Protein AF-A0A1M7AV73-F1 (afdb_monomer_lite)

Organism: NCBI:txid1005926

InterPro domains:
  IPR006530 YD repeat [TIGR01643] (2-37)
  IPR031325 RHS repeat [PF05593] (8-37)

Sequence (49 aa):
TYDPLVGVTSVTDPKGNVTYYGYDAYKRLEFVKDADGYLVQEYKYNYKD

Radius of gyration: 12.24 Å; chains: 1; bounding box: 35×24×30 Å

pLDDT: mean 93.99, std 5.75, range [65.44, 98.25]

Secondary structure (DSSP, 8-state):
-EETTTEE-EEE-TTS-EEEEEE-TTS-EEEEE-TT--EEEE---PPP-

Structure (mmCIF, N/CA/C/O backbone):
data_AF-A0A1M7AV73-F1
#
_entry.id   AF-A0A1M7AV73-F1
#
loop_
_atom_site.group_PDB
_atom_site.id
_atom_site.type_symbol
_atom_site.label_atom_id
_atom_site.label_alt_id
_atom_site.label_comp_id
_atom_site.label_asym_id
_atom_site.label_entity_id
_atom_site.label_seq_id
_atom_site.pdbx_PDB_ins_code
_atom_site.Cartn_x
_atom_site.Cartn_y
_atom_site.Cartn_z
_atom_site.occupancy
_atom_site.B_iso_or_equiv
_atom_site.auth_seq_id
_atom_site.auth_comp_id
_atom_site.auth_asym_id
_atom_site.auth_atom_id
_atom_site.pdbx_PDB_model_num
ATOM 1 N N . THR A 1 1 ? -5.017 -6.524 3.384 1.00 90.62 1 THR A N 1
ATOM 2 C CA . THR A 1 1 ? -5.232 -7.534 2.338 1.00 90.62 1 THR A CA 1
ATOM 3 C C . THR A 1 1 ? -3.897 -7.964 1.754 1.00 90.62 1 THR A C 1
ATOM 5 O O . THR A 1 1 ? -2.876 -7.369 2.090 1.00 90.62 1 THR A O 1
ATOM 8 N N . TYR A 1 2 ? -3.884 -9.039 0.965 1.00 93.50 2 TYR A N 1
ATOM 9 C CA . TYR A 1 2 ? -2.669 -9.640 0.414 1.00 93.50 2 TYR A CA 1
ATOM 10 C C . TYR A 1 2 ? -2.882 -9.983 -1.060 1.00 93.50 2 TYR A C 1
ATOM 12 O O . TYR A 1 2 ? -3.902 -10.578 -1.408 1.00 93.50 2 TYR A O 1
ATOM 20 N N . ASP A 1 3 ? -1.914 -9.626 -1.893 1.00 91.62 3 ASP A N 1
ATOM 21 C CA . ASP A 1 3 ? -1.814 -10.019 -3.292 1.00 91.62 3 ASP A CA 1
ATOM 22 C C . ASP A 1 3 ? -0.661 -11.032 -3.435 1.00 91.62 3 ASP A C 1
ATOM 24 O O . ASP A 1 3 ? 0.494 -10.683 -3.173 1.00 91.62 3 ASP A O 1
ATOM 28 N N . PRO A 1 4 ? -0.933 -12.278 -3.867 1.00 93.19 4 PRO A N 1
ATOM 29 C CA . PRO A 1 4 ? 0.085 -13.317 -4.027 1.00 93.19 4 PRO A CA 1
ATOM 30 C C . PRO A 1 4 ? 1.261 -12.961 -4.936 1.00 93.19 4 PRO A C 1
ATOM 32 O O . PRO A 1 4 ? 2.334 -13.548 -4.803 1.00 93.19 4 PRO A O 1
ATOM 35 N N . LEU A 1 5 ? 1.081 -12.035 -5.878 1.00 92.12 5 LEU A N 1
ATOM 36 C CA . LEU A 1 5 ? 2.124 -11.671 -6.828 1.00 92.12 5 LEU A CA 1
ATOM 37 C C . LEU A 1 5 ? 3.105 -10.642 -6.272 1.00 92.12 5 LEU A C 1
ATOM 39 O O . LEU A 1 5 ? 4.204 -10.549 -6.826 1.00 92.12 5 LEU A O 1
ATOM 43 N N . VAL A 1 6 ? 2.732 -9.889 -5.230 1.00 92.69 6 VAL A N 1
ATOM 44 C CA . VAL A 1 6 ? 3.548 -8.796 -4.668 1.00 92.69 6 VAL A CA 1
ATOM 45 C C . VAL A 1 6 ? 3.730 -8.879 -3.155 1.00 92.69 6 VAL A C 1
ATOM 47 O O . VAL A 1 6 ? 4.846 -8.708 -2.673 1.00 92.69 6 VAL A O 1
ATOM 50 N N . GLY A 1 7 ? 2.675 -9.165 -2.394 1.00 93.25 7 GLY A N 1
ATOM 51 C CA . GLY A 1 7 ? 2.708 -9.173 -0.939 1.00 93.25 7 GLY A CA 1
ATOM 52 C C . GLY A 1 7 ? 1.513 -8.477 -0.290 1.00 93.25 7 GLY A C 1
ATOM 53 O O . GLY A 1 7 ? 0.392 -8.484 -0.792 1.00 93.25 7 GLY A O 1
ATOM 54 N N . VAL A 1 8 ? 1.746 -7.896 0.884 1.00 96.25 8 VAL A N 1
ATOM 55 C CA . VAL A 1 8 ? 0.710 -7.254 1.704 1.00 96.25 8 VAL A CA 1
ATOM 56 C C . VAL A 1 8 ? 0.315 -5.905 1.110 1.00 96.25 8 VAL A C 1
ATOM 58 O O . VAL A 1 8 ? 1.105 -4.979 1.094 1.00 96.25 8 VAL A O 1
ATOM 61 N N . THR A 1 9 ? -0.935 -5.743 0.695 1.00 96.94 9 THR A N 1
ATOM 62 C CA . THR A 1 9 ? -1.437 -4.493 0.097 1.00 96.94 9 THR A CA 1
ATOM 63 C C . THR A 1 9 ? -2.140 -3.588 1.106 1.00 96.94 9 THR A C 1
ATOM 65 O O . THR A 1 9 ? -2.236 -2.378 0.907 1.00 96.94 9 THR A O 1
ATOM 68 N N . SER A 1 10 ? -2.626 -4.151 2.216 1.00 96.88 10 SER A N 1
ATOM 69 C CA . SER A 1 10 ? -3.107 -3.359 3.351 1.00 96.88 10 SER A CA 1
ATOM 70 C C . SER A 1 10 ? -3.027 -4.117 4.671 1.00 96.88 10 SER A C 1
ATOM 72 O O . SER A 1 10 ? -3.061 -5.349 4.697 1.00 96.88 10 SER A O 1
ATOM 74 N N . VAL A 1 11 ? -2.965 -3.392 5.778 1.00 97.50 11 VAL A N 1
ATOM 75 C CA . VAL A 1 11 ? -3.043 -3.950 7.131 1.00 97.50 11 VAL A CA 1
ATOM 76 C C . VAL A 1 11 ? -4.049 -3.133 7.918 1.00 97.50 11 VAL A C 1
ATOM 78 O O . VAL A 1 11 ? -4.028 -1.909 7.852 1.00 97.50 11 VAL A O 1
ATOM 81 N N . THR A 1 12 ? -4.923 -3.812 8.652 1.00 97.06 12 THR A N 1
ATOM 82 C CA . THR A 1 12 ? -5.823 -3.174 9.613 1.00 97.06 12 THR A CA 1
ATOM 83 C C . THR A 1 12 ? -5.287 -3.442 11.009 1.00 97.06 12 THR A C 1
ATOM 85 O O . THR A 1 12 ? -5.068 -4.601 11.369 1.00 97.06 12 THR A O 1
ATOM 88 N N . ASP A 1 13 ? -5.029 -2.388 11.777 1.00 93.94 13 ASP A N 1
ATOM 89 C CA . ASP A 1 13 ? -4.592 -2.518 13.165 1.00 93.94 13 ASP A CA 1
ATOM 90 C C . ASP A 1 13 ? -5.766 -2.936 14.087 1.00 93.94 13 ASP A C 1
ATOM 92 O O . ASP A 1 13 ? -6.935 -2.850 13.697 1.00 93.94 13 ASP A O 1
ATOM 96 N N . PRO A 1 14 ? -5.506 -3.372 15.335 1.00 96.44 14 P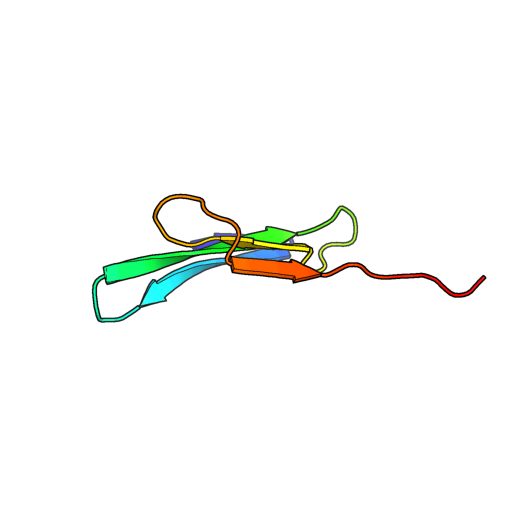RO A N 1
ATOM 97 C CA . PRO A 1 14 ? -6.575 -3.716 16.279 1.00 96.44 14 PRO A CA 1
ATOM 98 C C . PRO A 1 14 ?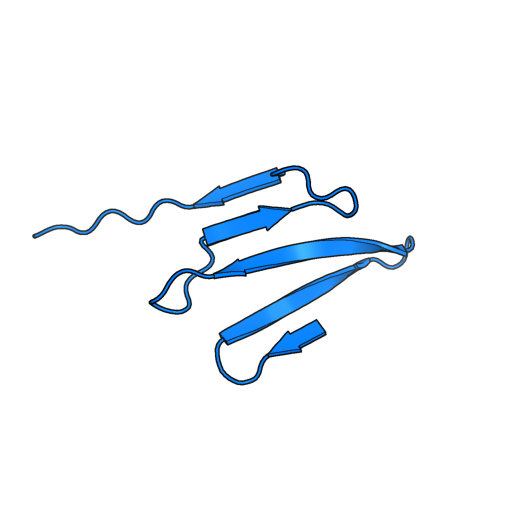 -7.502 -2.551 16.661 1.00 96.44 14 PRO A C 1
ATOM 100 O O . PRO A 1 14 ? -8.552 -2.784 17.255 1.00 96.44 14 PRO A O 1
ATOM 103 N N . LYS A 1 15 ? -7.116 -1.303 16.367 1.00 95.12 15 LYS A N 1
ATOM 104 C CA . LYS A 1 15 ? -7.934 -0.105 16.594 1.00 95.12 15 LYS A CA 1
ATOM 105 C C . LYS A 1 15 ? -8.848 0.206 15.399 1.00 95.12 15 LYS A C 1
ATOM 107 O O . LYS A 1 15 ? -9.688 1.092 15.514 1.00 95.12 15 LYS A O 1
ATOM 112 N N . GLY A 1 16 ? -8.715 -0.528 14.291 1.00 94.56 16 GLY A N 1
ATOM 113 C CA . GLY A 1 16 ? -9.501 -0.370 13.070 1.00 94.56 16 GLY A CA 1
ATOM 114 C C . GLY A 1 16 ? -8.880 0.560 12.025 1.00 94.56 16 GLY A C 1
ATOM 115 O O . GLY A 1 16 ? -9.496 0.772 10.982 1.00 94.56 16 GLY A O 1
ATOM 116 N N . ASN A 1 17 ? -7.677 1.093 12.252 1.00 95.06 17 ASN A N 1
ATOM 117 C CA . ASN A 1 17 ? -7.010 1.938 11.263 1.00 95.06 17 ASN A CA 1
ATOM 118 C C . ASN A 1 17 ? -6.434 1.072 10.147 1.00 95.06 17 ASN A C 1
ATOM 120 O O . ASN A 1 17 ? -5.793 0.051 10.410 1.00 95.06 17 ASN A O 1
ATOM 124 N N . VAL A 1 18 ? -6.640 1.494 8.901 1.00 97.44 18 VAL A N 1
ATOM 125 C CA . VAL A 1 18 ? -6.117 0.799 7.725 1.00 97.44 18 VAL A CA 1
ATOM 126 C C . VAL A 1 18 ? -4.893 1.531 7.201 1.00 97.44 18 VAL A C 1
ATOM 128 O O . VAL A 1 18 ? -4.934 2.731 6.965 1.00 97.44 18 VAL A O 1
ATOM 131 N N . THR A 1 19 ? -3.825 0.784 6.970 1.00 97.88 19 THR A N 1
ATOM 132 C CA . THR A 1 19 ? -2.625 1.254 6.282 1.00 97.88 19 THR A CA 1
ATOM 133 C C . THR A 1 19 ? -2.539 0.563 4.933 1.00 97.88 19 THR A C 1
ATOM 135 O O . THR A 1 19 ? -2.695 -0.659 4.853 1.00 97.88 19 THR A O 1
ATOM 138 N N . TYR A 1 20 ? -2.271 1.325 3.878 1.00 98.06 20 TYR A N 1
ATOM 139 C CA . TYR A 1 20 ? -2.121 0.822 2.516 1.00 98.06 20 TYR A CA 1
ATOM 140 C C . TYR A 1 20 ? -0.662 0.846 2.081 1.00 98.06 20 TYR A C 1
ATOM 142 O O . TYR A 1 20 ? 0.066 1.795 2.369 1.00 98.06 20 TYR A O 1
ATOM 150 N N . TYR A 1 21 ? -0.261 -0.183 1.341 1.00 97.94 21 TYR A N 1
ATOM 151 C CA . TYR A 1 21 ? 1.096 -0.354 0.834 1.00 97.94 21 TYR A CA 1
ATOM 152 C C . TYR A 1 21 ? 1.054 -0.399 -0.691 1.00 97.94 21 TYR A C 1
ATOM 154 O O . TYR A 1 21 ? 0.312 -1.189 -1.278 1.00 97.94 21 TYR A O 1
ATOM 162 N N . GLY A 1 22 ? 1.829 0.478 -1.324 1.00 96.69 22 GLY A N 1
ATOM 163 C CA . GLY A 1 22 ? 2.001 0.543 -2.770 1.00 96.69 22 GLY A CA 1
ATOM 164 C C . GLY A 1 22 ? 3.357 0.003 -3.186 1.00 96.69 22 GLY A C 1
ATOM 165 O O . GLY A 1 22 ? 4.341 0.183 -2.469 1.00 96.69 22 GLY A O 1
ATOM 166 N N . TYR A 1 23 ? 3.406 -0.648 -4.343 1.00 96.38 23 TYR A N 1
ATOM 167 C CA . TYR A 1 23 ? 4.608 -1.293 -4.853 1.00 96.38 23 TYR A CA 1
ATOM 168 C C . TYR A 1 23 ? 4.949 -0.796 -6.254 1.00 96.38 23 TYR A C 1
ATOM 170 O O . TYR A 1 23 ? 4.053 -0.584 -7.071 1.00 96.38 23 TYR A O 1
ATOM 178 N N . ASP A 1 24 ? 6.246 -0.675 -6.532 1.00 93.81 24 ASP A N 1
ATOM 179 C CA . ASP A 1 24 ? 6.756 -0.325 -7.853 1.00 93.81 24 ASP A CA 1
ATOM 180 C C . ASP A 1 24 ? 6.666 -1.507 -8.842 1.00 93.81 24 ASP A C 1
ATOM 182 O O . ASP A 1 24 ? 6.314 -2.638 -8.492 1.00 93.81 24 ASP A O 1
ATOM 186 N N . ALA A 1 25 ? 7.035 -1.268 -10.104 1.00 92.69 25 ALA A N 1
ATOM 187 C CA . ALA A 1 25 ? 7.028 -2.292 -11.156 1.00 92.69 25 ALA A CA 1
ATOM 188 C C . ALA A 1 25 ? 7.943 -3.502 -10.866 1.00 92.69 25 ALA A C 1
ATOM 190 O O . ALA A 1 25 ? 7.769 -4.569 -11.455 1.00 92.69 25 ALA A O 1
ATOM 191 N N . TYR A 1 26 ? 8.899 -3.353 -9.948 1.00 92.88 26 TYR A N 1
ATOM 192 C CA . TYR A 1 26 ? 9.810 -4.405 -9.503 1.00 92.88 26 TYR A CA 1
ATOM 193 C C . TYR A 1 26 ? 9.319 -5.096 -8.225 1.00 92.88 26 TYR A C 1
ATOM 195 O O . TYR A 1 26 ? 10.057 -5.890 -7.639 1.00 92.88 26 TYR A O 1
ATOM 203 N N . LYS A 1 27 ? 8.070 -4.835 -7.812 1.00 93.94 27 LYS A N 1
ATOM 204 C CA . LYS A 1 27 ? 7.419 -5.415 -6.630 1.00 93.94 27 LYS A CA 1
ATOM 205 C C . LYS A 1 27 ? 8.097 -5.022 -5.315 1.00 93.94 27 LYS A C 1
ATOM 207 O O . LYS A 1 27 ? 8.069 -5.777 -4.345 1.00 93.94 27 LYS A O 1
ATOM 212 N N . ARG A 1 28 ? 8.720 -3.846 -5.268 1.00 94.44 28 ARG A N 1
ATOM 213 C CA . ARG A 1 28 ? 9.335 -3.284 -4.057 1.00 94.44 28 ARG A CA 1
ATOM 214 C C . ARG A 1 28 ? 8.431 -2.211 -3.477 1.00 94.44 28 ARG A C 1
ATOM 216 O O . ARG A 1 28 ? 7.699 -1.567 -4.218 1.00 94.44 28 ARG A O 1
ATOM 223 N N . LEU A 1 29 ? 8.469 -2.031 -2.159 1.00 96.19 29 LEU A N 1
ATOM 224 C CA . LEU A 1 29 ? 7.621 -1.060 -1.470 1.00 96.19 29 LEU A CA 1
ATOM 225 C C . LEU A 1 29 ? 7.961 0.359 -1.936 1.00 96.19 29 LEU A C 1
ATOM 227 O O . LEU A 1 29 ? 9.067 0.823 -1.710 1.00 96.19 29 LEU A O 1
ATOM 231 N N . GLU A 1 30 ? 7.014 1.041 -2.562 1.00 96.94 30 GLU A N 1
ATOM 232 C CA . GLU A 1 30 ? 7.189 2.393 -3.098 1.00 96.94 30 GLU A CA 1
AT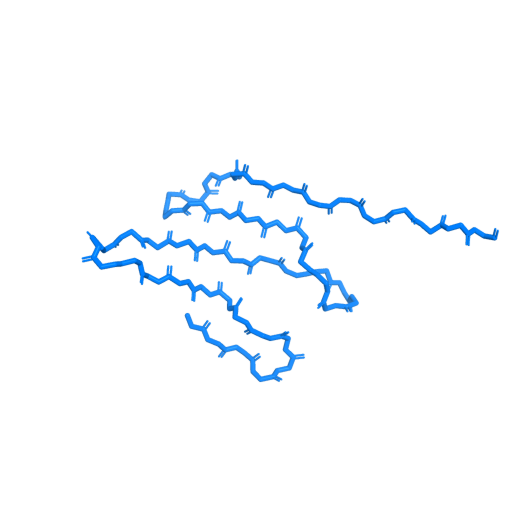OM 233 C C . GLU A 1 30 ? 6.611 3.439 -2.144 1.00 96.94 30 GLU A C 1
ATOM 235 O O . GLU A 1 30 ? 7.233 4.469 -1.889 1.00 96.94 30 GLU A O 1
ATOM 240 N N . PHE A 1 31 ? 5.444 3.168 -1.557 1.00 97.75 31 PHE A N 1
ATOM 241 C CA . PHE A 1 31 ? 4.809 4.095 -0.627 1.00 97.75 31 PHE A CA 1
ATOM 242 C C . PHE A 1 31 ? 3.924 3.411 0.410 1.00 97.75 31 PHE A C 1
ATOM 244 O O . PHE A 1 31 ? 3.431 2.299 0.220 1.00 97.75 31 PHE A O 1
ATOM 251 N N . VAL A 1 32 ? 3.678 4.137 1.498 1.00 98.00 32 VAL A N 1
ATOM 252 C CA . VAL A 1 32 ? 2.725 3.793 2.550 1.00 98.00 32 VAL A CA 1
ATOM 253 C C . VAL A 1 32 ? 1.742 4.943 2.706 1.00 98.00 32 VAL A C 1
ATOM 255 O O . VAL A 1 32 ? 2.152 6.103 2.799 1.00 98.00 32 VAL A O 1
ATOM 258 N N . LYS A 1 33 ? 0.449 4.624 2.737 1.00 98.25 33 LYS A N 1
ATOM 259 C CA . LYS A 1 33 ? -0.631 5.589 2.960 1.00 98.25 33 LYS A CA 1
ATOM 260 C C . LYS A 1 33 ? -1.458 5.221 4.180 1.00 98.25 33 LYS A C 1
ATOM 262 O O . LYS A 1 33 ? -1.611 4.038 4.487 1.00 98.25 33 LYS A O 1
ATOM 267 N N . ASP A 1 34 ? -1.988 6.232 4.853 1.00 96.94 34 ASP A N 1
ATOM 268 C CA . ASP A 1 34 ? -2.960 6.045 5.927 1.00 96.94 34 ASP A CA 1
ATOM 269 C C . ASP A 1 34 ? -4.365 5.735 5.381 1.00 96.94 34 ASP A C 1
ATOM 271 O O . ASP A 1 34 ? -4.577 5.611 4.169 1.00 96.94 34 ASP A O 1
ATOM 275 N N . ALA A 1 35 ? -5.327 5.592 6.294 1.00 96.06 35 ALA A N 1
ATOM 276 C CA . ALA A 1 35 ? -6.705 5.242 5.973 1.00 96.06 35 ALA A CA 1
ATOM 277 C C . ALA A 1 35 ? -7.407 6.303 5.109 1.00 96.06 35 ALA A C 1
ATOM 279 O O . ALA A 1 35 ? -8.280 5.953 4.314 1.00 96.06 35 ALA A O 1
ATOM 280 N N . ASP A 1 36 ? -6.993 7.565 5.240 1.00 95.62 36 ASP A N 1
ATOM 281 C CA . ASP A 1 36 ? -7.525 8.713 4.505 1.00 95.62 36 ASP A CA 1
ATOM 282 C C . ASP A 1 36 ? -6.831 8.900 3.140 1.00 95.62 36 ASP A C 1
ATOM 284 O O . ASP A 1 36 ? -7.232 9.734 2.326 1.00 95.62 36 ASP A O 1
ATOM 288 N N . GLY A 1 37 ? -5.807 8.090 2.853 1.00 94.94 37 GLY A N 1
ATOM 289 C CA . GLY A 1 37 ? -5.063 8.095 1.599 1.00 94.94 37 GLY A CA 1
ATOM 290 C C . GLY A 1 37 ? -3.897 9.083 1.565 1.00 94.94 37 GLY A C 1
ATOM 291 O O . GLY A 1 37 ? -3.287 9.250 0.501 1.00 94.94 37 GLY A O 1
ATOM 292 N N . TYR A 1 38 ? -3.552 9.710 2.692 1.00 97.25 38 TYR A N 1
ATOM 293 C CA . TYR A 1 38 ? -2.387 10.580 2.778 1.00 97.25 38 TYR A CA 1
ATOM 294 C C . TYR A 1 38 ? -1.102 9.764 2.785 1.00 97.25 38 TYR A C 1
ATOM 296 O O . TYR A 1 38 ? -1.010 8.685 3.371 1.00 97.25 38 TYR A O 1
ATOM 304 N N . LEU A 1 39 ? -0.089 10.295 2.104 1.00 97.38 39 LEU A N 1
ATOM 305 C CA . LEU A 1 39 ? 1.230 9.690 2.032 1.00 97.38 39 LEU A CA 1
ATOM 306 C C . LEU A 1 39 ? 1.928 9.815 3.390 1.00 97.38 39 LEU A C 1
ATOM 308 O O . LEU A 1 39 ? 2.252 10.916 3.827 1.00 97.38 39 LEU A O 1
ATOM 312 N N . VAL A 1 40 ? 2.177 8.676 4.030 1.00 97.19 40 VAL A N 1
ATOM 313 C CA . VAL A 1 40 ? 2.900 8.588 5.306 1.00 97.19 40 VAL A CA 1
ATOM 314 C C . VAL A 1 40 ? 4.390 8.394 5.053 1.00 97.19 40 VAL A C 1
ATOM 316 O O . VAL A 1 40 ? 5.225 8.964 5.751 1.00 97.19 40 VAL A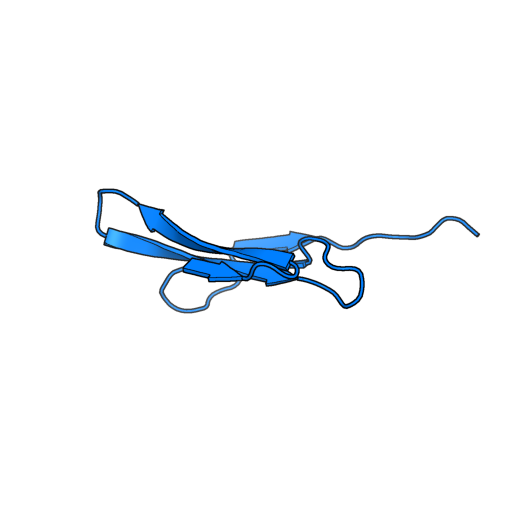 O 1
ATOM 319 N N . GLN A 1 41 ? 4.730 7.591 4.044 1.00 97.12 41 GLN A N 1
ATOM 320 C CA . GLN A 1 41 ? 6.114 7.289 3.702 1.00 97.12 41 GLN A CA 1
ATOM 321 C C . GLN A 1 41 ? 6.266 6.992 2.209 1.00 97.12 41 GLN A C 1
ATOM 323 O O . GLN A 1 41 ? 5.391 6.382 1.601 1.00 97.12 41 GLN A O 1
ATOM 328 N N . GLU A 1 42 ? 7.399 7.393 1.637 1.00 96.69 42 GLU A N 1
ATOM 329 C CA . GLU A 1 42 ? 7.794 7.114 0.254 1.00 96.69 42 GLU A CA 1
ATOM 330 C C . GLU A 1 42 ? 9.221 6.553 0.244 1.00 96.69 42 GLU A C 1
ATOM 332 O O . GLU A 1 42 ? 10.086 7.011 0.996 1.00 96.69 42 GLU A O 1
ATOM 337 N N . TYR A 1 43 ? 9.471 5.568 -0.612 1.00 95.06 43 TYR A N 1
ATOM 338 C CA . TYR A 1 43 ? 10.768 4.935 -0.796 1.00 95.06 43 TYR A CA 1
ATOM 339 C C . TYR A 1 43 ? 11.227 5.128 -2.236 1.00 95.06 43 TYR A C 1
ATOM 341 O O . TYR A 1 43 ? 10.557 4.722 -3.183 1.00 95.06 43 TYR A O 1
ATOM 349 N N . LYS A 1 44 ? 12.413 5.718 -2.399 1.00 93.50 44 LYS A N 1
ATOM 350 C CA . LYS A 1 44 ? 13.048 5.899 -3.707 1.00 93.50 44 LYS A CA 1
ATOM 351 C C . LYS A 1 44 ? 14.300 5.049 -3.792 1.00 93.50 44 LYS A C 1
ATOM 353 O O . LYS A 1 44 ? 15.264 5.262 -3.057 1.00 93.50 44 LYS A O 1
ATOM 358 N N . TYR A 1 45 ? 14.272 4.081 -4.696 1.00 90.88 45 TYR A N 1
ATOM 359 C CA . TYR A 1 45 ? 15.392 3.186 -4.942 1.00 90.88 45 TYR A CA 1
ATOM 360 C C . TYR A 1 45 ? 16.232 3.717 -6.099 1.00 90.88 45 TYR A C 1
ATOM 362 O O . TYR A 1 45 ? 15.783 3.729 -7.243 1.00 90.88 45 TYR A O 1
ATOM 370 N N . ASN A 1 46 ? 17.462 4.123 -5.793 1.00 88.38 46 ASN A N 1
ATOM 371 C CA . ASN A 1 46 ? 18.440 4.521 -6.798 1.00 88.38 46 A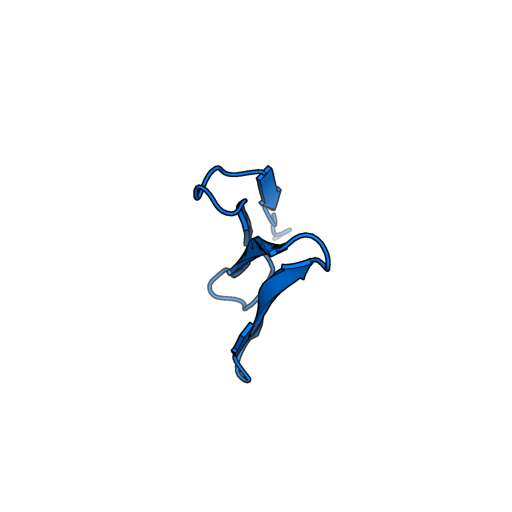SN A CA 1
ATOM 372 C C . ASN A 1 46 ? 19.283 3.310 -7.197 1.00 88.38 46 ASN A C 1
ATOM 374 O O . ASN A 1 46 ? 19.779 2.583 -6.332 1.00 88.38 46 ASN A O 1
ATOM 378 N N . TYR A 1 47 ? 19.467 3.116 -8.497 1.00 79.00 47 TYR A N 1
ATOM 379 C CA . TYR A 1 47 ? 20.373 2.106 -9.025 1.00 79.00 47 TYR A CA 1
ATOM 380 C C . TYR A 1 47 ? 21.768 2.710 -9.178 1.00 79.00 47 TYR A C 1
ATOM 382 O O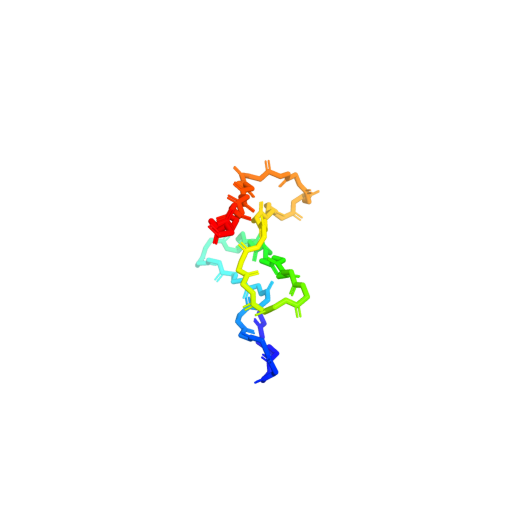 . TYR A 1 47 ? 21.909 3.872 -9.556 1.00 79.00 47 TYR A O 1
ATOM 390 N N . LYS A 1 48 ? 22.794 1.929 -8.841 1.00 77.88 48 LYS A N 1
ATOM 391 C CA . LYS A 1 48 ? 24.153 2.212 -9.296 1.00 77.88 48 LYS A CA 1
ATOM 392 C C . LYS A 1 48 ? 24.318 1.503 -10.633 1.00 77.88 48 LYS A C 1
ATOM 394 O O . LYS A 1 48 ? 24.181 0.281 -10.657 1.00 77.88 48 LYS A O 1
ATOM 399 N N . ASP A 1 49 ? 24.544 2.281 -11.684 1.00 65.44 49 ASP A N 1
ATOM 400 C CA . ASP A 1 49 ? 25.087 1.776 -12.949 1.00 65.44 49 ASP A CA 1
ATOM 401 C C . ASP A 1 49 ? 26.504 1.214 -12.749 1.00 65.44 49 ASP A C 1
ATOM 403 O O . ASP A 1 49 ? 27.248 1.761 -11.892 1.00 65.44 49 ASP A O 1
#

Foldseek 3Di:
DADPVQGDQWDADPVGKIKGFDADPVSHTAFIATNVGDTPDGDDDDDDD